Protein AF-A0A925LDW1-F1 (afdb_monomer_lite)

Foldseek 3Di:
DVVVVVVVVVVVVVVVPPPQQDLVVLVVCVVVLNLVVSLVSLVSVCVVPVPPLSSLLSNLVSCLSVVNLVVSLVSLVVVVVVCVVPDDPPDPDDCVVSVVSSVVSLVSSCVPVVHRDPVVVVVPPDPPPCVPDPFDWDDDDPDTDGDDPPPDDDDDDPPDD

Sequence (161 aa):
MKKIVIIITLILALVLTSCSATVEKGKKLMSDRKYDDAIEVFQKVIEKDETNYDAWFGIIKSQIKNDEYDDAEDSLKDLFEIIDENYDEGSDVDYEPIFDDFQKYADDIIEEEGSLSRWYDRLIPAPVDITSFDYQTYETGTEIVLTVPEETELYYNMANE

Radius of gyration: 23.42 Å; chains: 1; bounding box: 62×44×70 Å

pLDDT: mean 79.61, std 21.46, range [32.59, 98.88]

Secondary structure (DSSP, 8-state):
-HHHHHHHHHHHHHHTT-----HHHHHHHHHTT-HHHHHHHHHHHHTT-TT-HHHHHHHHHHHHHTT-HHHHHHHHHHHHHHHHHH--TT-S---HHHHHHHHHHHHHHHHHHS---HHHHTTS-----GGGS------BTTB------TT----------

Structure (mmCIF, N/CA/C/O backbone):
data_AF-A0A925LDW1-F1
#
_entry.id   AF-A0A925LDW1-F1
#
loop_
_atom_site.group_PDB
_atom_site.id
_atom_site.type_symbol
_atom_site.label_atom_id
_atom_site.label_alt_id
_atom_site.label_comp_id
_atom_site.label_asym_id
_atom_site.label_entity_id
_atom_site.label_seq_id
_atom_site.pdbx_PDB_ins_code
_atom_site.Cartn_x
_atom_site.Cartn_y
_atom_site.Cartn_z
_atom_site.occupancy
_atom_site.B_iso_or_equiv
_atom_site.auth_seq_id
_atom_site.auth_comp_id
_atom_site.auth_asym_id
_atom_site.auth_atom_id
_atom_site.pdbx_PDB_model_num
ATOM 1 N N . MET A 1 1 ? -24.854 29.588 34.643 1.00 61.78 1 MET A N 1
ATOM 2 C CA . MET A 1 1 ? -23.446 29.299 35.002 1.00 61.78 1 MET A CA 1
ATOM 3 C C . MET A 1 1 ? -23.155 27.798 35.076 1.00 61.78 1 MET A C 1
ATOM 5 O O . MET A 1 1 ? -22.400 27.336 34.238 1.00 61.78 1 MET A O 1
ATOM 9 N N . LYS A 1 2 ? -23.806 27.002 35.945 1.00 62.03 2 LYS A N 1
ATOM 10 C CA . LYS A 1 2 ? -23.559 25.539 36.046 1.00 62.03 2 LYS A CA 1
ATOM 11 C C . LYS A 1 2 ? -23.730 24.757 34.726 1.00 62.03 2 LYS A C 1
ATOM 13 O O . LYS A 1 2 ? -22.896 23.924 34.414 1.00 62.03 2 LYS A O 1
ATOM 18 N N . LYS A 1 3 ? -24.753 25.073 33.917 1.00 62.78 3 LYS A N 1
ATOM 19 C CA . LYS A 1 3 ? -24.981 24.435 32.601 1.00 62.78 3 LYS A CA 1
ATOM 20 C C . LYS A 1 3 ? -23.882 24.741 31.569 1.00 62.78 3 LYS A C 1
ATOM 22 O O . LYS A 1 3 ? -23.531 23.868 30.795 1.00 62.78 3 LYS A O 1
ATOM 27 N N . ILE A 1 4 ? -23.322 25.954 31.592 1.00 71.31 4 ILE A N 1
ATOM 28 C CA . ILE A 1 4 ? -22.248 26.373 30.672 1.00 71.31 4 ILE A CA 1
ATOM 29 C C . ILE A 1 4 ? -20.933 25.687 31.052 1.00 71.31 4 ILE A C 1
ATOM 31 O O . ILE A 1 4 ? -20.244 25.186 30.176 1.00 71.31 4 ILE A O 1
ATOM 35 N N . VAL A 1 5 ? -20.630 25.580 32.351 1.00 75.81 5 VAL A N 1
ATOM 36 C CA . VAL A 1 5 ? -19.453 24.837 32.831 1.00 75.81 5 VAL A CA 1
ATOM 37 C C . VAL A 1 5 ? -19.543 23.359 32.442 1.00 75.81 5 VAL A C 1
ATOM 39 O O . VAL A 1 5 ? -18.568 22.830 31.932 1.00 75.81 5 VAL A O 1
ATOM 42 N N . ILE A 1 6 ? -20.715 22.724 32.586 1.00 76.81 6 ILE A N 1
ATOM 43 C CA . ILE A 1 6 ? -20.927 21.320 32.185 1.00 76.81 6 ILE A CA 1
ATOM 44 C C . ILE A 1 6 ? -20.719 21.125 30.674 1.00 76.81 6 ILE A C 1
ATOM 46 O O . ILE A 1 6 ? -20.059 20.172 30.270 1.00 76.81 6 ILE A O 1
ATOM 50 N N . ILE A 1 7 ? -21.237 22.036 29.843 1.00 77.00 7 ILE A N 1
ATOM 51 C CA . ILE A 1 7 ? -21.068 21.980 28.382 1.00 77.00 7 ILE A CA 1
ATOM 52 C C . ILE A 1 7 ? -19.596 22.173 27.994 1.00 77.00 7 ILE A C 1
ATOM 54 O O . ILE A 1 7 ? -19.081 21.406 27.189 1.00 77.00 7 ILE A O 1
ATOM 58 N N . ILE A 1 8 ? -18.890 23.127 28.609 1.00 77.25 8 ILE A N 1
ATOM 59 C CA . ILE A 1 8 ? -17.456 23.349 28.360 1.00 77.25 8 ILE A CA 1
ATOM 60 C C . ILE A 1 8 ? -16.631 22.131 28.791 1.00 77.25 8 ILE A C 1
ATOM 62 O O . ILE A 1 8 ? -15.746 21.712 28.054 1.00 77.25 8 ILE A O 1
ATOM 66 N N . THR A 1 9 ? -16.940 21.511 29.935 1.00 74.56 9 THR A N 1
ATOM 67 C CA . THR A 1 9 ? -16.248 20.286 30.368 1.00 74.56 9 THR A CA 1
ATOM 68 C C . THR A 1 9 ? -16.529 19.091 29.456 1.00 74.56 9 THR A C 1
ATOM 70 O O . THR A 1 9 ? -15.634 18.283 29.245 1.00 74.56 9 THR A O 1
ATOM 73 N N . LEU A 1 10 ? -17.732 18.988 28.877 1.00 70.75 10 LEU A N 1
ATOM 74 C CA . LEU A 1 10 ? -18.091 17.932 27.920 1.00 70.75 10 LEU A CA 1
ATOM 75 C C . LEU A 1 10 ? -17.372 18.107 26.579 1.00 70.75 10 LEU A C 1
ATOM 77 O O . LEU A 1 10 ? -16.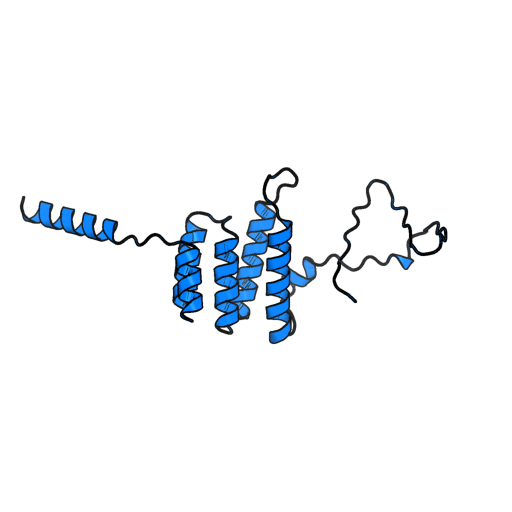854 17.138 26.037 1.00 70.75 10 LEU A O 1
ATOM 81 N N . ILE A 1 11 ? -17.290 19.341 26.078 1.00 67.31 11 ILE A N 1
ATOM 82 C CA . ILE A 1 11 ? -16.553 19.668 24.850 1.00 67.31 11 ILE A CA 1
ATOM 83 C C . ILE A 1 11 ? -15.052 19.434 25.056 1.00 67.31 11 ILE A C 1
ATOM 85 O O . ILE A 1 11 ? -14.409 18.820 24.214 1.00 67.31 11 ILE A O 1
ATOM 89 N N . LEU A 1 12 ? -14.494 19.839 26.201 1.00 61.66 12 LEU A N 1
ATOM 90 C CA . LEU A 1 12 ? -13.086 19.593 26.515 1.00 61.66 12 LEU A CA 1
ATOM 91 C C . LEU A 1 12 ? -12.785 18.088 26.644 1.00 61.66 12 LEU A C 1
ATOM 93 O O . LEU A 1 12 ? -11.748 17.638 26.172 1.00 61.66 12 LEU A O 1
ATOM 97 N N . ALA A 1 13 ? -13.703 17.297 27.214 1.00 58.50 13 ALA A N 1
ATOM 98 C CA . ALA A 1 13 ? -13.586 15.837 27.299 1.00 58.50 13 ALA A CA 1
ATOM 99 C C . ALA A 1 13 ? -13.696 15.133 25.928 1.00 58.50 13 ALA A C 1
ATOM 101 O O . ALA A 1 13 ? -13.017 14.133 25.694 1.00 58.50 13 ALA A O 1
ATOM 102 N N . LEU A 1 14 ? -14.499 15.677 25.005 1.00 56.09 14 LEU A N 1
ATOM 103 C CA . LEU A 1 14 ? -14.563 15.243 23.602 1.00 56.09 14 LEU A CA 1
ATOM 104 C C . LEU A 1 14 ? -13.257 15.547 22.851 1.00 56.09 14 LEU A C 1
ATOM 106 O O . LEU A 1 14 ? -12.790 14.724 22.074 1.00 56.09 14 LEU A O 1
ATOM 110 N N . VAL A 1 15 ? -12.614 16.683 23.137 1.00 53.84 15 VAL A N 1
ATOM 111 C CA . VAL A 1 15 ? -11.297 17.030 22.570 1.00 53.84 15 VAL A CA 1
ATOM 112 C C . VAL A 1 15 ? -10.174 16.173 23.180 1.00 53.84 15 VAL A C 1
ATOM 114 O O . VAL A 1 15 ? -9.230 15.802 22.490 1.00 53.84 15 VAL A O 1
ATOM 117 N N . LEU A 1 16 ? -10.298 15.777 24.452 1.00 49.12 16 LEU A N 1
ATOM 118 C CA . LEU A 1 16 ? -9.334 14.920 25.164 1.00 49.12 16 LEU A CA 1
ATOM 119 C C . LEU A 1 16 ? -9.370 13.438 24.743 1.00 49.12 16 LEU A C 1
ATOM 121 O O . LEU A 1 16 ? -8.470 12.688 25.110 1.00 49.12 16 LEU A O 1
ATOM 125 N N . THR A 1 17 ? -10.371 13.009 23.967 1.00 53.09 17 THR A N 1
ATOM 126 C CA . THR A 1 17 ? -10.470 11.643 23.410 1.00 53.09 17 THR A CA 1
ATOM 127 C C . THR A 1 17 ? -10.028 11.546 21.951 1.00 53.09 17 THR A C 1
ATOM 129 O O . THR A 1 17 ? -10.206 10.505 21.319 1.00 53.09 17 THR A O 1
ATOM 132 N N . SER A 1 18 ? -9.361 12.586 21.437 1.00 54.62 18 SER A N 1
ATOM 133 C CA . SER A 1 18 ? -8.530 12.513 20.234 1.00 54.62 18 SER A CA 1
ATOM 134 C C . SER A 1 18 ? -7.354 11.563 20.499 1.00 54.62 18 SER A C 1
ATOM 136 O O . SER A 1 18 ? -6.229 11.980 20.774 1.00 54.62 18 SER A O 1
ATOM 138 N N . CYS A 1 19 ? -7.613 10.257 20.456 1.00 60.81 19 CYS A N 1
ATOM 139 C CA . CYS A 1 19 ? -6.573 9.252 20.331 1.00 60.81 19 CYS A CA 1
ATOM 140 C C . CYS A 1 19 ? -5.842 9.565 19.023 1.00 60.81 19 CYS A C 1
ATOM 142 O O . CYS A 1 19 ? -6.407 9.373 17.946 1.00 60.81 19 CYS A O 1
ATOM 144 N N . SER A 1 20 ? -4.638 10.131 19.117 1.00 80.88 20 SER A N 1
ATOM 145 C CA . SER A 1 20 ? -3.842 10.501 17.952 1.00 80.88 20 SER A CA 1
ATOM 146 C C . SER A 1 20 ? -3.665 9.273 17.060 1.00 80.88 20 SER A C 1
ATOM 148 O O . SER A 1 20 ? -3.166 8.246 17.521 1.00 80.88 20 SER A O 1
ATOM 150 N N . ALA A 1 21 ? -4.113 9.362 15.809 1.00 90.69 21 ALA A N 1
ATOM 151 C CA . ALA A 1 21 ? -3.785 8.372 14.794 1.00 90.69 21 ALA A CA 1
ATOM 152 C C . ALA A 1 21 ? -2.270 8.399 14.556 1.00 90.69 21 ALA A C 1
ATOM 154 O O . ALA A 1 21 ? -1.707 9.477 14.364 1.00 90.69 21 ALA A O 1
ATOM 155 N N . THR A 1 22 ? -1.62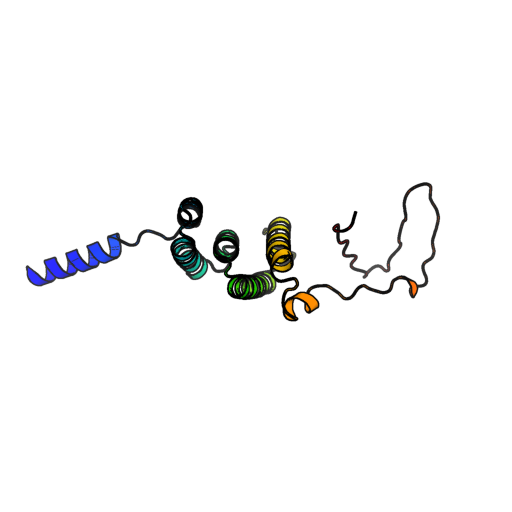9 7.235 14.649 1.00 97.00 22 THR A N 1
ATOM 156 C CA . THR A 1 22 ? -0.200 7.047 14.382 1.00 97.00 22 THR A CA 1
ATOM 157 C C . THR A 1 22 ? -0.003 5.758 13.600 1.00 97.00 22 THR A C 1
ATOM 159 O O . THR A 1 22 ? -0.810 4.827 13.715 1.00 97.00 22 THR A O 1
ATOM 162 N N . VAL A 1 23 ? 1.099 5.684 12.860 1.00 98.12 23 VAL A N 1
ATOM 163 C CA . VAL A 1 23 ? 1.492 4.496 12.099 1.00 98.12 23 VAL A CA 1
ATOM 164 C C . VAL A 1 23 ? 1.625 3.276 13.017 1.00 98.12 23 VAL A C 1
ATOM 166 O O . VAL A 1 23 ? 1.126 2.201 12.698 1.00 98.12 23 VAL A O 1
ATOM 169 N N . GLU A 1 24 ? 2.201 3.425 14.213 1.00 98.19 24 GLU A N 1
ATOM 170 C CA . GLU A 1 24 ? 2.366 2.324 15.174 1.00 98.19 24 GLU A CA 1
ATOM 171 C C . GLU A 1 24 ? 1.024 1.763 15.646 1.00 98.19 24 GLU A C 1
ATOM 173 O O . GLU A 1 24 ? 0.890 0.555 15.860 1.00 98.19 24 GLU A O 1
ATOM 178 N N . LYS A 1 25 ? 0.017 2.628 15.817 1.00 97.75 25 LYS A N 1
ATOM 179 C CA . LYS A 1 25 ? -1.331 2.194 16.188 1.00 97.75 25 LYS A CA 1
ATOM 180 C C . LYS A 1 25 ? -1.957 1.375 15.062 1.00 97.75 25 LYS A C 1
ATOM 182 O O . LYS A 1 25 ? -2.531 0.328 15.355 1.00 97.75 25 LYS A O 1
ATOM 187 N N . GLY A 1 26 ? -1.808 1.816 13.812 1.00 98.12 26 GLY A N 1
ATOM 188 C CA . GLY A 1 26 ? -2.233 1.053 12.639 1.00 98.12 26 GLY A CA 1
ATOM 189 C C . GLY A 1 26 ? -1.521 -0.302 12.567 1.00 98.12 26 GLY A C 1
ATOM 190 O O . GLY A 1 26 ? -2.174 -1.342 12.583 1.00 98.12 26 GLY A O 1
ATOM 191 N N . LYS A 1 27 ? -0.183 -0.322 12.658 1.00 98.44 27 LYS A N 1
ATOM 192 C CA . LYS A 1 27 ? 0.638 -1.553 12.667 1.00 98.44 27 LYS A CA 1
ATOM 193 C C . LYS A 1 27 ? 0.224 -2.529 13.783 1.00 98.44 27 LYS A C 1
ATOM 195 O O . LYS A 1 27 ? 0.199 -3.747 13.578 1.00 98.44 27 LYS A O 1
ATOM 200 N N . LYS A 1 28 ? -0.149 -2.022 14.964 1.00 98.31 28 LYS A N 1
ATOM 201 C CA . LYS A 1 28 ? -0.693 -2.847 16.054 1.00 98.31 28 LYS A CA 1
ATOM 202 C C . LYS A 1 28 ? -2.046 -3.466 15.689 1.00 98.31 28 LYS A C 1
ATOM 204 O O . LYS A 1 28 ? -2.231 -4.657 15.915 1.00 98.31 28 LYS A O 1
ATOM 209 N N . LEU A 1 29 ? -2.967 -2.692 15.118 1.00 98.44 29 LEU A N 1
ATOM 210 C CA . LEU A 1 29 ? -4.275 -3.195 14.681 1.00 98.44 29 LEU A CA 1
ATOM 211 C C . LEU A 1 29 ? -4.134 -4.270 13.597 1.00 98.44 29 LEU A C 1
ATOM 213 O O . LEU A 1 29 ? -4.782 -5.310 13.693 1.00 98.44 29 LEU A O 1
ATOM 217 N N . MET A 1 30 ? -3.202 -4.098 12.656 1.00 98.31 30 MET A N 1
ATOM 218 C CA . MET A 1 30 ? -2.864 -5.141 11.681 1.00 98.31 30 MET A CA 1
ATOM 219 C C . MET A 1 30 ? -2.354 -6.422 12.351 1.00 98.31 30 MET A C 1
ATOM 221 O O . MET A 1 30 ? -2.727 -7.525 11.955 1.00 98.31 30 MET A O 1
ATOM 225 N N . SER A 1 31 ? -1.514 -6.288 13.383 1.00 98.12 31 SER A N 1
ATOM 226 C CA . SER A 1 31 ? -0.997 -7.432 14.152 1.00 98.12 31 SER A CA 1
ATOM 227 C C . SER A 1 31 ? -2.117 -8.171 14.894 1.00 98.12 31 SER A C 1
ATOM 229 O O . SER A 1 31 ? -2.079 -9.395 15.017 1.00 98.12 31 SER A O 1
ATOM 231 N N . ASP A 1 32 ? -3.145 -7.434 15.317 1.00 98.19 32 ASP A N 1
ATOM 232 C CA . ASP A 1 32 ? -4.381 -7.961 15.899 1.00 98.19 32 ASP A CA 1
ATOM 233 C C . ASP A 1 32 ? -5.384 -8.463 14.830 1.00 98.19 32 ASP A C 1
ATOM 235 O O . ASP A 1 32 ? -6.490 -8.873 15.186 1.00 98.19 32 ASP A O 1
ATOM 239 N N . ARG A 1 33 ? -5.009 -8.461 13.537 1.00 98.12 33 ARG A N 1
ATOM 240 C CA . ARG A 1 33 ? -5.843 -8.820 12.368 1.00 98.12 33 ARG A CA 1
ATOM 241 C C . ARG A 1 33 ? -7.116 -7.982 12.216 1.00 98.12 33 ARG A C 1
ATOM 243 O O . ARG A 1 33 ? -8.130 -8.459 11.719 1.00 98.12 33 ARG A O 1
ATOM 250 N N . LYS A 1 34 ? -7.075 -6.738 12.684 1.00 98.56 34 LYS A N 1
ATOM 251 C CA . LYS A 1 34 ? -8.158 -5.762 12.552 1.00 98.56 34 LYS A CA 1
ATOM 252 C C . LYS A 1 34 ? -7.831 -4.825 11.399 1.00 98.56 34 LYS A C 1
ATOM 254 O O . LYS A 1 34 ? -7.356 -3.714 11.629 1.00 98.56 34 LYS A O 1
ATOM 259 N N . TYR A 1 35 ? -7.989 -5.326 10.181 1.00 98.62 35 TYR A N 1
ATOM 260 C CA . TYR A 1 35 ? -7.528 -4.640 8.976 1.00 98.62 35 TYR A CA 1
ATOM 261 C C . TYR A 1 35 ? -8.330 -3.360 8.714 1.00 98.62 35 TYR A C 1
ATOM 263 O O . TYR A 1 35 ? -7.717 -2.301 8.641 1.00 98.62 35 TYR A O 1
ATOM 271 N N . ASP A 1 36 ? -9.663 -3.408 8.765 1.00 98.56 36 ASP A N 1
ATOM 272 C CA . ASP A 1 36 ? -10.529 -2.225 8.608 1.00 98.56 36 ASP A CA 1
ATOM 273 C C . ASP A 1 36 ? -10.190 -1.113 9.620 1.00 98.56 36 ASP A C 1
ATOM 275 O O . ASP A 1 36 ? -9.976 0.045 9.260 1.00 98.56 36 ASP A O 1
ATOM 279 N N . ASP A 1 37 ? -10.052 -1.474 10.905 1.00 98.00 37 ASP A N 1
ATOM 280 C CA . ASP A 1 37 ? -9.669 -0.524 11.958 1.00 98.00 37 ASP A CA 1
ATOM 281 C C . ASP A 1 37 ? -8.272 0.073 11.692 1.00 98.00 37 ASP A C 1
ATOM 283 O O . ASP A 1 37 ? -8.008 1.232 12.032 1.00 98.00 37 ASP A O 1
ATOM 287 N N . ALA A 1 38 ? -7.342 -0.722 11.147 1.00 98.69 38 ALA A N 1
ATOM 288 C CA . ALA A 1 38 ? -6.002 -0.260 10.801 1.00 98.69 38 ALA A CA 1
ATOM 289 C C . ALA A 1 38 ? -6.051 0.736 9.637 1.00 98.69 38 ALA A C 1
ATOM 291 O O . ALA A 1 38 ? -5.436 1.799 9.746 1.00 98.69 38 ALA A O 1
ATOM 292 N N . ILE A 1 39 ? -6.830 0.437 8.592 1.00 98.75 39 ILE A N 1
ATOM 293 C CA . ILE A 1 39 ? -7.059 1.310 7.434 1.00 98.75 39 ILE A CA 1
ATOM 294 C C . ILE A 1 39 ? -7.601 2.661 7.901 1.00 98.75 39 ILE A C 1
ATOM 296 O O . ILE A 1 39 ? -7.001 3.688 7.592 1.00 98.75 39 ILE A O 1
ATOM 300 N N . GLU A 1 40 ? -8.636 2.690 8.750 1.00 98.25 40 GLU A N 1
ATOM 301 C CA . GLU A 1 40 ? -9.170 3.951 9.289 1.00 98.25 40 GLU A CA 1
ATOM 302 C C . GLU A 1 40 ? -8.123 4.770 10.063 1.00 98.25 40 GLU A C 1
ATOM 304 O O . GLU A 1 40 ? -8.189 6.003 10.131 1.00 98.25 40 GLU A O 1
ATOM 309 N N . VAL A 1 41 ? -7.194 4.098 10.749 1.00 98.31 41 VAL A N 1
ATOM 310 C CA . VAL A 1 41 ? -6.122 4.774 11.483 1.00 98.31 41 VAL A CA 1
ATOM 311 C C . VAL A 1 41 ? -5.087 5.339 10.521 1.00 98.31 41 VAL A C 1
ATOM 313 O O . VAL A 1 41 ? -4.689 6.484 10.716 1.00 98.31 41 VAL A O 1
ATOM 316 N N . PHE A 1 42 ? -4.669 4.585 9.506 1.00 98.62 42 PHE A N 1
ATOM 317 C CA . PHE A 1 42 ? -3.714 5.060 8.508 1.00 98.62 42 PHE A CA 1
ATOM 318 C C . PHE A 1 42 ? -4.289 6.1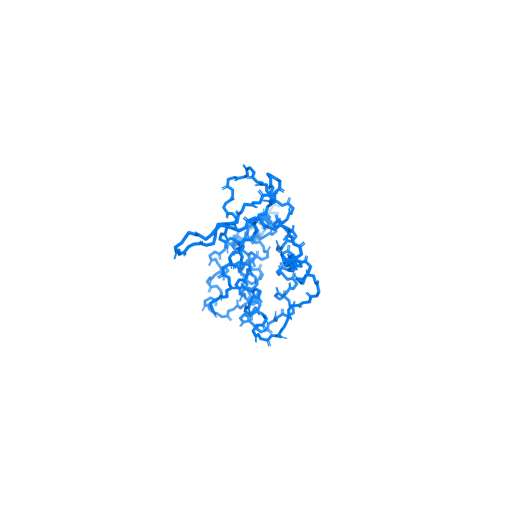85 7.640 1.00 98.62 42 PHE A C 1
ATOM 320 O O . PHE A 1 42 ? -3.598 7.176 7.427 1.00 98.62 42 PHE A O 1
ATOM 327 N N . GLN A 1 43 ? -5.570 6.118 7.266 1.00 98.38 43 GLN A N 1
ATOM 328 C CA . GLN A 1 43 ? -6.274 7.202 6.567 1.00 98.38 43 GLN A CA 1
ATOM 329 C C . GLN A 1 43 ? -6.189 8.525 7.347 1.00 98.38 43 GLN A C 1
ATOM 331 O O . GLN A 1 43 ? -5.833 9.565 6.807 1.00 98.38 43 GLN A O 1
ATOM 336 N N . LYS A 1 44 ? -6.380 8.483 8.671 1.00 97.62 44 LYS A N 1
ATOM 337 C CA . LYS A 1 44 ? -6.218 9.664 9.543 1.00 97.62 44 LYS A CA 1
ATOM 338 C C . LYS A 1 44 ? -4.769 10.145 9.684 1.00 97.62 44 LYS A C 1
ATOM 340 O O . LYS A 1 44 ? -4.555 11.247 10.199 1.00 97.62 44 LYS A O 1
ATOM 345 N N . VAL A 1 45 ? -3.779 9.311 9.354 1.00 98.06 45 VAL A N 1
ATOM 346 C CA . VAL A 1 45 ? -2.369 9.724 9.284 1.00 98.06 45 VAL A CA 1
ATOM 347 C C . VAL A 1 45 ? -2.134 10.467 7.972 1.00 98.06 45 VAL A C 1
ATOM 349 O O . VAL A 1 45 ? -1.669 11.602 8.037 1.00 98.06 45 VAL A O 1
ATOM 352 N N . ILE A 1 46 ? -2.544 9.901 6.830 1.00 97.75 46 ILE A N 1
ATOM 353 C CA . ILE A 1 46 ? -2.359 10.541 5.516 1.00 97.75 46 ILE A CA 1
ATOM 354 C C . ILE A 1 46 ? -3.172 11.836 5.364 1.00 97.75 46 ILE A C 1
ATOM 356 O O . ILE A 1 46 ? -2.709 12.780 4.744 1.00 97.75 46 ILE A O 1
ATOM 360 N N . GLU A 1 47 ? -4.325 11.964 6.034 1.00 96.69 47 GLU A N 1
ATOM 361 C CA . GLU A 1 47 ? -5.077 13.232 6.109 1.00 96.69 47 GLU A CA 1
ATOM 362 C C . GLU A 1 47 ? -4.273 14.387 6.739 1.00 96.69 47 GLU A C 1
ATOM 364 O O . GLU A 1 47 ? -4.603 15.559 6.548 1.00 96.69 47 GLU A O 1
ATOM 369 N N . LYS A 1 48 ? -3.268 14.076 7.566 1.00 95.88 48 LYS A N 1
ATOM 370 C CA . LYS A 1 48 ? -2.419 15.072 8.242 1.00 95.88 48 LYS A CA 1
ATOM 371 C C . LYS A 1 48 ? -1.073 15.263 7.561 1.00 95.88 48 LYS A C 1
ATOM 373 O O . LYS A 1 48 ? -0.474 16.322 7.728 1.00 95.88 48 LYS A O 1
ATOM 378 N N . ASP A 1 49 ? -0.594 14.218 6.905 1.00 96.38 49 ASP A N 1
ATOM 379 C CA . ASP A 1 49 ? 0.695 14.123 6.237 1.00 96.38 49 ASP A CA 1
ATOM 380 C C . ASP A 1 49 ? 0.523 13.175 5.049 1.00 96.38 49 ASP A C 1
ATOM 382 O O . ASP A 1 49 ? 0.678 11.961 5.177 1.00 96.38 49 ASP A O 1
ATOM 386 N N . GLU A 1 50 ? 0.142 13.736 3.904 1.00 96.38 50 GLU A N 1
ATOM 387 C CA . GLU A 1 50 ? -0.139 12.972 2.684 1.00 96.38 50 GLU A CA 1
ATOM 388 C C . GLU A 1 50 ? 1.102 12.246 2.149 1.00 96.38 50 GLU A C 1
ATOM 390 O O . GLU A 1 50 ? 0.974 11.209 1.507 1.00 96.38 50 GLU A O 1
ATOM 395 N N . THR A 1 51 ? 2.298 12.720 2.509 1.00 96.06 51 THR A N 1
ATOM 396 C CA . THR A 1 51 ? 3.592 12.111 2.170 1.00 96.06 51 THR A CA 1
ATOM 397 C C . THR A 1 51 ? 4.042 11.036 3.163 1.00 96.06 51 THR A C 1
ATOM 399 O O . THR A 1 51 ? 5.180 10.567 3.122 1.00 96.06 51 THR A O 1
ATOM 402 N N . ASN A 1 52 ? 3.165 10.603 4.075 1.00 97.69 52 ASN A N 1
ATOM 403 C CA . ASN A 1 52 ? 3.469 9.521 5.002 1.00 97.69 52 ASN A CA 1
ATOM 404 C C . ASN A 1 52 ? 3.390 8.151 4.306 1.00 97.69 52 ASN A C 1
ATOM 406 O O . ASN A 1 52 ? 2.409 7.417 4.448 1.00 97.69 52 ASN A O 1
ATOM 410 N N . TYR A 1 53 ? 4.436 7.794 3.561 1.00 97.62 53 TYR A N 1
ATOM 411 C CA . TYR A 1 53 ? 4.509 6.540 2.799 1.00 97.62 53 TYR A CA 1
ATOM 412 C C . TYR A 1 53 ? 4.296 5.294 3.676 1.00 97.62 53 TYR A C 1
ATOM 414 O O . TYR A 1 53 ? 3.608 4.353 3.290 1.00 97.62 53 TYR A O 1
ATOM 422 N N . ASP A 1 54 ? 4.779 5.336 4.918 1.00 98.12 54 ASP A N 1
ATOM 423 C CA . ASP A 1 54 ? 4.576 4.299 5.935 1.00 98.12 54 ASP A CA 1
ATOM 424 C C . ASP A 1 54 ? 3.085 4.025 6.230 1.00 98.12 54 ASP A C 1
ATOM 426 O O . ASP A 1 54 ? 2.693 2.886 6.508 1.00 98.12 54 ASP A O 1
ATOM 430 N N . ALA A 1 55 ? 2.243 5.064 6.195 1.00 98.56 55 ALA A N 1
ATOM 431 C CA . ALA A 1 55 ? 0.801 4.943 6.370 1.00 98.56 55 ALA A CA 1
ATOM 432 C C . ALA A 1 55 ? 0.107 4.445 5.096 1.00 98.56 55 ALA A C 1
ATOM 434 O O . ALA A 1 55 ? -0.753 3.572 5.203 1.00 98.56 55 ALA A O 1
ATOM 435 N N . TRP A 1 56 ? 0.512 4.924 3.915 1.00 98.75 56 TRP A N 1
ATOM 436 C CA . TRP A 1 56 ? 0.018 4.421 2.627 1.00 98.75 56 TRP A CA 1
ATOM 437 C C . TRP A 1 56 ? 0.259 2.919 2.467 1.00 98.75 56 TRP A C 1
ATOM 439 O O . TRP A 1 56 ? -0.684 2.159 2.248 1.00 98.75 56 TRP A O 1
ATOM 449 N N . PHE A 1 57 ? 1.488 2.454 2.699 1.00 98.69 57 PHE A N 1
ATOM 450 C CA . PHE A 1 57 ? 1.792 1.022 2.691 1.00 98.69 57 PHE A CA 1
ATOM 451 C C . PHE A 1 57 ? 1.049 0.257 3.787 1.00 98.69 57 PHE A C 1
ATOM 453 O O . PHE A 1 57 ? 0.703 -0.911 3.612 1.00 98.69 57 PHE A O 1
ATOM 460 N N . GLY A 1 58 ? 0.761 0.907 4.917 1.00 98.75 58 GLY A N 1
ATOM 461 C CA . GLY A 1 58 ? -0.119 0.369 5.948 1.00 98.75 58 GLY A CA 1
ATOM 462 C C . GLY A 1 58 ? -1.535 0.077 5.440 1.00 98.75 58 GLY A C 1
ATOM 463 O O . GLY A 1 58 ? -2.081 -0.976 5.777 1.00 98.75 58 GLY A O 1
ATOM 464 N N . ILE A 1 59 ? -2.109 0.968 4.624 1.00 98.88 59 ILE A N 1
ATOM 465 C CA . ILE A 1 59 ? -3.425 0.797 3.984 1.00 98.88 59 ILE A CA 1
ATOM 466 C C . ILE A 1 59 ? -3.373 -0.365 2.991 1.00 98.88 59 ILE A C 1
ATOM 468 O O . ILE A 1 59 ? -4.069 -1.356 3.208 1.00 98.88 59 ILE A O 1
ATOM 472 N N . ILE A 1 60 ? -2.470 -0.297 2.007 1.00 98.81 60 ILE A N 1
ATOM 473 C CA . ILE A 1 60 ? -2.318 -1.301 0.937 1.00 98.81 60 ILE A CA 1
ATOM 474 C C . ILE A 1 60 ? -2.128 -2.699 1.532 1.00 98.81 60 ILE A C 1
ATOM 476 O O . ILE A 1 60 ? -2.842 -3.647 1.216 1.00 98.81 60 ILE A O 1
ATOM 480 N N . LYS A 1 61 ? -1.213 -2.833 2.497 1.00 98.69 61 LYS A N 1
ATOM 481 C CA . LYS A 1 61 ? -0.963 -4.113 3.162 1.00 98.69 61 LYS A CA 1
ATOM 482 C C . LYS A 1 61 ? -2.159 -4.595 3.983 1.00 98.69 61 LYS A C 1
ATOM 484 O O . LYS A 1 61 ? -2.319 -5.802 4.153 1.00 98.69 61 LYS A O 1
ATOM 489 N N . SER A 1 62 ? -2.956 -3.694 4.557 1.00 98.81 62 SER A N 1
ATOM 490 C CA . SER A 1 62 ? -4.167 -4.080 5.288 1.00 98.81 62 SER A CA 1
ATOM 491 C C . SER A 1 62 ? -5.234 -4.611 4.336 1.00 98.81 62 SER A C 1
ATOM 493 O O . SER A 1 62 ? -5.784 -5.664 4.634 1.00 98.81 62 SER A O 1
ATOM 495 N N . GLN A 1 63 ? -5.440 -3.958 3.189 1.00 98.81 63 GLN A N 1
ATOM 496 C CA . GLN A 1 63 ? -6.363 -4.391 2.132 1.00 98.81 63 GLN A CA 1
ATOM 497 C C . GLN A 1 63 ? -5.953 -5.748 1.550 1.00 98.81 63 GLN A C 1
ATOM 499 O O . GLN A 1 63 ? -6.743 -6.685 1.577 1.00 98.81 63 GLN A O 1
ATOM 504 N N . ILE A 1 64 ? -4.677 -5.923 1.172 1.00 98.50 64 ILE A N 1
ATOM 505 C CA . ILE A 1 64 ? -4.145 -7.220 0.705 1.00 98.50 64 ILE A CA 1
ATOM 506 C C . ILE A 1 64 ? -4.374 -8.318 1.753 1.00 98.50 64 ILE A C 1
ATOM 508 O O . ILE A 1 64 ? -4.724 -9.444 1.423 1.00 98.50 64 ILE A O 1
ATOM 512 N N . LYS A 1 65 ? -4.185 -8.022 3.047 1.00 98.19 65 LYS A N 1
ATOM 513 C CA . LYS A 1 65 ? -4.420 -9.003 4.125 1.00 98.19 65 LYS A CA 1
ATOM 514 C C . LYS A 1 65 ? -5.898 -9.258 4.424 1.00 98.19 65 LYS A C 1
ATOM 516 O O . LYS A 1 65 ? -6.180 -10.213 5.151 1.00 98.19 65 LYS A O 1
ATOM 521 N N . ASN A 1 66 ? -6.788 -8.417 3.910 1.00 98.06 66 ASN A N 1
ATOM 522 C CA . ASN A 1 66 ? -8.235 -8.573 3.969 1.00 98.06 66 ASN A CA 1
ATOM 523 C C . ASN A 1 66 ? -8.813 -9.144 2.661 1.00 98.06 66 ASN A C 1
ATOM 525 O O . ASN A 1 66 ? -10.031 -9.200 2.528 1.00 98.06 66 ASN A O 1
ATOM 529 N N . ASP A 1 67 ? -7.953 -9.568 1.724 1.00 97.81 67 ASP A N 1
ATOM 530 C CA . ASP A 1 67 ? -8.308 -10.049 0.383 1.00 97.81 67 ASP A CA 1
ATOM 531 C C . ASP A 1 67 ? -9.064 -8.990 -0.466 1.00 97.81 67 ASP A C 1
ATOM 533 O O . ASP A 1 67 ? -9.844 -9.316 -1.360 1.00 97.81 67 ASP A O 1
ATOM 537 N N . GLU A 1 68 ? -8.841 -7.701 -0.182 1.00 98.31 68 GLU A N 1
ATOM 538 C CA . GLU A 1 68 ? -9.422 -6.542 -0.881 1.00 98.31 68 GLU A CA 1
ATOM 539 C C . GLU A 1 68 ? -8.477 -6.052 -1.993 1.00 98.31 68 GLU A C 1
ATOM 541 O O . GLU A 1 68 ? -7.930 -4.950 -1.933 1.00 98.31 68 GLU A O 1
ATOM 546 N N . TYR A 1 69 ? -8.227 -6.896 -2.997 1.00 98.19 69 TYR A N 1
ATOM 547 C CA . TYR A 1 69 ? -7.215 -6.623 -4.026 1.00 98.19 69 TYR A CA 1
ATOM 548 C C . TYR A 1 69 ? -7.556 -5.437 -4.938 1.00 98.19 69 TYR A C 1
ATOM 550 O O . TYR A 1 69 ? -6.664 -4.649 -5.244 1.00 98.19 69 TYR A O 1
ATOM 558 N N . ASP A 1 70 ? -8.832 -5.258 -5.302 1.00 97.88 70 ASP A N 1
ATOM 559 C CA . ASP A 1 70 ? -9.288 -4.101 -6.091 1.00 97.88 70 ASP A CA 1
ATOM 560 C C . ASP A 1 70 ? -8.987 -2.776 -5.358 1.00 97.88 70 ASP A C 1
ATOM 562 O O . ASP A 1 70 ? -8.425 -1.843 -5.932 1.00 97.88 70 ASP A O 1
ATOM 566 N N . ASP A 1 71 ? -9.294 -2.710 -4.056 1.00 98.50 71 ASP A N 1
ATOM 567 C CA . ASP A 1 71 ? -9.047 -1.517 -3.238 1.00 98.50 71 ASP A CA 1
ATOM 568 C C . ASP A 1 71 ? -7.540 -1.285 -3.008 1.00 98.50 71 ASP A C 1
ATOM 570 O O . ASP A 1 71 ? -7.084 -0.138 -2.915 1.00 98.50 71 ASP A O 1
ATOM 574 N N . ALA A 1 72 ? -6.756 -2.366 -2.913 1.00 98.62 72 ALA A N 1
ATOM 575 C CA . ALA A 1 72 ? -5.301 -2.302 -2.815 1.00 98.62 72 ALA A CA 1
ATOM 576 C C . ALA A 1 72 ? -4.661 -1.773 -4.106 1.00 98.62 72 ALA A C 1
ATOM 578 O O . ALA A 1 72 ? -3.732 -0.966 -4.035 1.00 98.62 72 ALA A O 1
ATOM 579 N N . GLU A 1 73 ? -5.170 -2.180 -5.273 1.00 98.25 73 GLU A N 1
ATOM 580 C CA . GLU A 1 73 ? -4.748 -1.643 -6.566 1.00 98.25 73 GLU A CA 1
ATOM 581 C C . GLU A 1 73 ? -5.046 -0.140 -6.663 1.00 98.25 73 GLU A C 1
ATOM 583 O O . GLU A 1 73 ? -4.153 0.636 -7.013 1.00 98.25 73 GLU A O 1
ATOM 588 N N . ASP A 1 74 ? -6.265 0.283 -6.315 1.00 98.38 74 ASP A N 1
ATOM 589 C CA . ASP A 1 74 ? -6.639 1.702 -6.319 1.00 98.38 74 ASP A CA 1
ATOM 590 C C . ASP A 1 74 ? -5.734 2.513 -5.374 1.00 98.38 74 ASP A C 1
ATOM 592 O O . ASP A 1 74 ? -5.236 3.580 -5.734 1.00 98.38 74 ASP A O 1
ATOM 596 N N . SER A 1 75 ? -5.425 1.966 -4.195 1.00 98.62 75 SER A N 1
ATOM 597 C CA . SER A 1 75 ? -4.549 2.621 -3.214 1.00 98.62 75 SER A CA 1
ATOM 598 C C . SER A 1 75 ? -3.084 2.688 -3.668 1.00 98.62 75 SER A C 1
ATOM 600 O O . SER A 1 75 ? -2.401 3.669 -3.378 1.00 98.62 75 SER A O 1
ATOM 602 N N . LEU A 1 76 ? -2.585 1.678 -4.392 1.00 97.75 76 LEU A N 1
ATOM 603 C CA . LEU A 1 76 ? -1.270 1.730 -5.043 1.00 97.75 76 LEU A CA 1
ATOM 604 C C . LEU A 1 76 ? -1.232 2.809 -6.119 1.00 97.75 76 LEU A C 1
ATOM 606 O O . LEU A 1 76 ? -0.265 3.562 -6.195 1.00 97.75 76 LEU A O 1
ATOM 610 N N . LYS A 1 77 ? -2.281 2.904 -6.937 1.00 98.00 77 LYS A N 1
ATOM 611 C CA . LYS A 1 77 ? -2.377 3.942 -7.958 1.00 98.00 77 LYS A CA 1
ATOM 612 C C . LYS A 1 77 ? -2.342 5.338 -7.330 1.00 98.00 77 LYS A C 1
ATOM 614 O O . LYS A 1 77 ? -1.586 6.185 -7.799 1.00 98.00 77 LYS A O 1
ATOM 619 N N . ASP A 1 78 ? -3.113 5.563 -6.271 1.00 97.94 78 ASP A N 1
ATOM 620 C CA . ASP A 1 78 ? -3.127 6.841 -5.555 1.00 97.94 78 ASP A CA 1
ATOM 621 C C . ASP A 1 78 ? -1.757 7.148 -4.927 1.00 97.94 78 ASP A C 1
ATOM 623 O O . ASP A 1 78 ? -1.248 8.258 -5.062 1.00 97.94 78 ASP A O 1
ATOM 627 N N . LEU A 1 79 ? -1.100 6.155 -4.314 1.00 97.56 79 LEU A N 1
ATOM 628 C CA . LEU A 1 79 ? 0.264 6.307 -3.801 1.00 97.56 79 LEU A CA 1
ATOM 629 C C . LEU A 1 79 ? 1.260 6.684 -4.910 1.00 97.56 79 LEU A C 1
ATOM 631 O O . LEU A 1 79 ? 2.125 7.527 -4.681 1.00 97.56 79 LEU A O 1
ATOM 635 N N . PHE A 1 80 ? 1.150 6.091 -6.102 1.00 95.25 80 PHE A N 1
ATOM 636 C CA . PHE A 1 80 ? 1.997 6.460 -7.236 1.00 95.25 80 PHE A CA 1
ATOM 637 C C . PHE A 1 80 ? 1.815 7.934 -7.620 1.00 95.25 80 PHE A C 1
ATOM 639 O O . PHE A 1 80 ? 2.807 8.626 -7.828 1.00 95.25 80 PHE A O 1
ATOM 646 N N . GLU A 1 81 ? 0.574 8.428 -7.665 1.00 95.25 81 GLU A N 1
ATOM 647 C CA . GLU A 1 81 ? 0.285 9.843 -7.941 1.00 95.25 81 GLU A CA 1
ATOM 648 C C . GLU A 1 81 ? 0.913 10.758 -6.871 1.00 95.25 81 GLU A C 1
ATOM 650 O O . GLU A 1 81 ? 1.555 11.747 -7.214 1.00 95.25 81 GLU A O 1
ATOM 655 N N . ILE A 1 82 ? 0.839 10.386 -5.586 1.00 95.50 82 ILE A N 1
ATOM 656 C CA . ILE A 1 82 ? 1.496 11.134 -4.499 1.00 95.50 82 ILE A CA 1
ATOM 657 C C . ILE A 1 82 ? 3.022 11.138 -4.646 1.00 95.50 82 ILE A C 1
ATOM 659 O O . ILE A 1 82 ? 3.647 12.178 -4.429 1.00 95.50 82 ILE A O 1
ATOM 663 N N . ILE A 1 83 ? 3.630 9.999 -4.991 1.00 91.88 83 ILE A N 1
ATOM 664 C CA . ILE A 1 83 ? 5.078 9.915 -5.218 1.00 91.88 83 ILE A CA 1
ATOM 665 C C . ILE A 1 83 ? 5.468 10.807 -6.396 1.00 91.88 83 ILE A C 1
ATOM 667 O O . ILE A 1 83 ? 6.368 11.619 -6.235 1.00 91.88 83 ILE A O 1
ATOM 671 N N . ASP A 1 84 ? 4.789 10.704 -7.541 1.00 89.50 84 ASP A N 1
ATOM 672 C CA . ASP A 1 84 ? 5.082 11.495 -8.745 1.00 89.50 84 ASP A CA 1
ATOM 673 C C . ASP A 1 84 ? 4.975 13.006 -8.481 1.00 89.50 84 ASP A C 1
ATOM 675 O O . ASP A 1 84 ? 5.861 13.773 -8.856 1.00 89.50 84 ASP A O 1
ATOM 679 N N . GLU A 1 85 ? 3.941 13.440 -7.752 1.00 91.50 85 GLU A N 1
ATOM 680 C CA . GLU A 1 85 ? 3.745 14.850 -7.395 1.00 91.50 85 GLU A CA 1
ATOM 681 C C . GLU A 1 85 ? 4.819 15.400 -6.441 1.00 91.50 85 GLU A C 1
ATOM 683 O O . GLU A 1 85 ? 5.112 16.599 -6.473 1.00 91.50 85 GLU A O 1
ATOM 688 N N . ASN A 1 86 ? 5.396 14.547 -5.588 1.00 89.00 86 ASN A N 1
ATOM 689 C CA . ASN A 1 86 ? 6.383 14.936 -4.574 1.00 89.00 86 ASN A CA 1
ATOM 690 C C . ASN A 1 86 ? 7.822 14.534 -4.930 1.00 89.00 86 ASN A C 1
ATOM 692 O O . ASN A 1 86 ? 8.755 14.874 -4.192 1.00 89.00 86 ASN A O 1
ATOM 696 N N . TYR A 1 87 ? 8.022 13.821 -6.039 1.00 85.38 87 TYR A N 1
ATOM 697 C CA . TYR A 1 87 ? 9.333 13.384 -6.482 1.00 85.38 87 TYR A CA 1
ATOM 698 C C . TYR A 1 87 ? 10.162 14.590 -6.920 1.00 85.38 87 TYR A C 1
ATOM 700 O O . TYR A 1 87 ? 9.792 15.362 -7.805 1.00 85.38 87 TYR A O 1
ATOM 708 N N . ASP A 1 88 ? 11.319 14.736 -6.289 1.00 83.94 88 ASP A N 1
ATOM 709 C CA . ASP A 1 88 ? 12.316 15.736 -6.632 1.00 83.94 88 ASP A CA 1
ATOM 710 C C . ASP A 1 88 ? 13.683 15.057 -6.569 1.00 83.94 88 ASP A C 1
ATOM 712 O O . ASP A 1 88 ? 14.092 14.557 -5.516 1.00 83.94 88 ASP A O 1
ATOM 716 N N . GLU A 1 89 ? 14.379 15.033 -7.709 1.00 74.44 89 GLU A N 1
ATOM 717 C CA . GLU A 1 89 ? 15.719 14.452 -7.868 1.00 74.44 89 GLU A CA 1
ATOM 718 C C . GLU A 1 89 ? 16.719 15.054 -6.862 1.00 74.44 89 GLU A C 1
ATOM 720 O O . GLU A 1 89 ? 17.665 14.392 -6.442 1.00 74.44 89 GLU A O 1
ATOM 725 N N . GLY A 1 90 ? 16.500 16.305 -6.439 1.00 78.88 90 GLY A N 1
ATOM 726 C CA . GLY A 1 90 ? 17.319 16.990 -5.441 1.00 78.88 90 GLY A CA 1
ATOM 727 C C . GLY A 1 90 ? 16.869 16.816 -3.987 1.00 78.88 90 GLY A C 1
ATOM 728 O O . GLY A 1 90 ? 17.458 17.455 -3.112 1.00 78.88 90 GLY A O 1
ATOM 729 N N . SER A 1 91 ? 15.826 16.025 -3.713 1.00 84.81 91 SER A N 1
ATOM 730 C CA . SER A 1 91 ? 15.288 15.863 -2.359 1.00 84.81 91 SER A CA 1
ATOM 731 C C . SER A 1 91 ? 16.155 14.965 -1.471 1.00 84.81 91 SER A C 1
ATOM 733 O O . SER A 1 91 ? 16.831 14.050 -1.930 1.00 84.81 91 SER A O 1
ATOM 735 N N . ASP A 1 92 ? 16.087 15.201 -0.157 1.00 88.38 92 ASP A N 1
ATOM 736 C CA . ASP A 1 92 ? 16.714 14.339 0.858 1.00 88.38 92 ASP A CA 1
ATOM 737 C C . ASP A 1 92 ? 15.925 13.029 1.097 1.00 88.38 92 ASP A C 1
ATOM 739 O O . ASP A 1 92 ? 16.276 12.245 1.983 1.00 88.38 92 ASP A O 1
ATOM 743 N N . VAL A 1 93 ? 14.819 12.809 0.373 1.00 89.25 93 VAL A N 1
ATOM 744 C CA . VAL A 1 93 ? 13.983 11.612 0.513 1.00 89.25 93 VAL A CA 1
ATOM 745 C C . VAL A 1 93 ? 14.629 10.471 -0.262 1.00 89.25 93 VAL A C 1
ATOM 747 O O . VAL A 1 93 ? 14.813 10.545 -1.473 1.00 89.25 93 VAL A O 1
ATOM 750 N N . ASP A 1 94 ? 14.946 9.392 0.446 1.00 89.62 94 ASP A N 1
ATOM 751 C CA . ASP A 1 94 ? 15.404 8.156 -0.174 1.00 89.62 94 ASP A CA 1
ATOM 752 C C . ASP A 1 94 ? 14.201 7.398 -0.754 1.00 89.62 94 ASP A C 1
ATOM 754 O O . ASP A 1 94 ? 13.439 6.757 -0.024 1.00 89.62 94 ASP A O 1
ATOM 758 N N . TYR A 1 95 ? 13.995 7.541 -2.065 1.00 86.44 95 TYR A N 1
ATOM 759 C CA . TYR A 1 95 ? 12.882 6.922 -2.785 1.00 86.44 95 TYR A CA 1
ATOM 760 C C . TYR A 1 95 ? 13.112 5.452 -3.139 1.00 86.44 95 TYR A C 1
ATOM 762 O O . TYR A 1 95 ? 12.141 4.752 -3.417 1.00 86.44 95 TYR A O 1
ATOM 770 N N . GLU A 1 96 ? 14.352 4.959 -3.093 1.00 88.12 96 GLU A N 1
ATOM 771 C CA . GLU A 1 96 ? 14.677 3.556 -3.380 1.00 88.12 96 GLU A CA 1
ATOM 772 C C . GLU A 1 96 ? 13.833 2.571 -2.541 1.00 88.12 96 GLU A C 1
ATOM 774 O O . GLU A 1 96 ? 13.099 1.777 -3.133 1.00 88.12 96 GLU A O 1
ATOM 779 N N . PRO A 1 97 ? 13.783 2.662 -1.193 1.00 91.62 97 PRO A N 1
ATOM 780 C CA . PRO A 1 97 ? 12.960 1.756 -0.388 1.00 91.62 97 PRO A CA 1
ATOM 781 C C . PRO A 1 97 ? 11.452 1.909 -0.636 1.00 91.62 97 PRO A C 1
ATOM 783 O O . PRO A 1 97 ? 10.694 0.963 -0.429 1.00 91.62 97 PRO A O 1
ATOM 786 N N . ILE A 1 98 ? 11.002 3.092 -1.061 1.00 92.06 98 ILE A N 1
ATOM 787 C CA . ILE A 1 98 ? 9.590 3.357 -1.361 1.00 92.06 98 ILE A CA 1
ATOM 788 C C . ILE A 1 98 ? 9.203 2.630 -2.651 1.00 92.06 98 ILE A C 1
ATOM 790 O O . ILE A 1 98 ? 8.168 1.967 -2.693 1.00 92.06 98 ILE A O 1
ATOM 794 N N . PHE A 1 99 ? 10.038 2.708 -3.689 1.00 88.38 99 PHE A N 1
ATOM 795 C CA . PHE A 1 99 ? 9.806 1.979 -4.933 1.00 88.38 99 PHE A CA 1
ATOM 796 C C . PHE A 1 99 ? 9.918 0.463 -4.745 1.00 88.38 99 PHE A C 1
ATOM 798 O O . PHE A 1 99 ? 9.112 -0.265 -5.323 1.00 88.38 99 PHE A O 1
ATOM 805 N N . ASP A 1 100 ? 10.829 -0.012 -3.891 1.00 87.69 100 ASP A N 1
ATOM 806 C CA . ASP A 1 100 ? 10.928 -1.433 -3.540 1.00 87.69 100 ASP A CA 1
ATOM 807 C C . ASP A 1 100 ? 9.643 -1.952 -2.875 1.00 87.69 100 ASP A C 1
ATOM 809 O O . ASP A 1 100 ? 9.100 -2.986 -3.277 1.00 87.69 100 ASP A O 1
ATOM 813 N N . ASP A 1 101 ? 9.123 -1.235 -1.872 1.00 94.31 101 ASP A N 1
ATOM 814 C CA . ASP A 1 101 ? 7.872 -1.614 -1.208 1.00 94.31 101 ASP A CA 1
ATOM 815 C C . ASP A 1 101 ? 6.673 -1.506 -2.165 1.00 94.31 101 ASP A C 1
ATOM 817 O O . ASP A 1 101 ? 5.815 -2.391 -2.170 1.00 94.31 101 ASP A O 1
ATOM 821 N N . PHE A 1 102 ? 6.624 -0.473 -3.012 1.00 94.38 102 PHE A N 1
ATOM 822 C CA . PHE A 1 102 ? 5.603 -0.328 -4.052 1.00 94.38 102 PHE A CA 1
ATOM 823 C C . PHE A 1 102 ? 5.594 -1.527 -5.005 1.00 94.38 102 PHE A C 1
ATOM 825 O O . PHE A 1 102 ? 4.545 -2.144 -5.199 1.00 94.38 102 PHE A O 1
ATOM 832 N N . GLN A 1 103 ? 6.758 -1.890 -5.555 1.00 91.50 103 GLN A N 1
ATOM 833 C CA . GLN A 1 103 ? 6.882 -3.009 -6.488 1.00 91.50 103 GLN A CA 1
ATOM 834 C C . GLN A 1 103 ? 6.476 -4.319 -5.825 1.00 91.50 103 GLN A C 1
ATOM 836 O O . GLN A 1 103 ? 5.711 -5.090 -6.392 1.00 91.50 103 GLN A O 1
ATOM 841 N N . LYS A 1 104 ? 6.921 -4.541 -4.589 1.00 95.25 104 LYS A N 1
ATOM 842 C CA . LYS A 1 104 ? 6.556 -5.731 -3.831 1.00 95.25 104 LYS A CA 1
ATOM 843 C C . LYS A 1 104 ? 5.044 -5.867 -3.640 1.00 95.25 104 LYS A C 1
ATOM 845 O O . LYS A 1 104 ? 4.522 -6.965 -3.781 1.00 95.25 104 LYS A O 1
ATOM 850 N N . TYR A 1 105 ? 4.331 -4.793 -3.295 1.00 97.38 105 TYR A N 1
ATOM 851 C CA . TYR A 1 105 ? 2.874 -4.880 -3.141 1.00 97.38 105 TYR A CA 1
ATOM 852 C C . TYR A 1 105 ? 2.148 -5.013 -4.482 1.00 97.38 105 TYR A C 1
ATOM 854 O O . TYR A 1 105 ? 1.116 -5.676 -4.535 1.00 97.38 105 TYR A O 1
ATOM 862 N N . ALA A 1 106 ? 2.685 -4.435 -5.559 1.00 94.56 106 ALA A N 1
ATOM 863 C CA . ALA A 1 106 ? 2.191 -4.702 -6.904 1.00 94.56 106 ALA A CA 1
ATOM 864 C C . ALA A 1 106 ? 2.341 -6.192 -7.261 1.00 94.56 106 ALA A C 1
ATOM 866 O O . ALA A 1 106 ? 1.381 -6.800 -7.728 1.00 94.56 106 ALA A O 1
ATOM 867 N N . ASP A 1 107 ? 3.496 -6.795 -6.968 1.00 93.50 107 ASP A N 1
ATOM 868 C CA . ASP A 1 107 ? 3.751 -8.222 -7.183 1.00 93.50 107 ASP A CA 1
ATOM 869 C C . ASP A 1 107 ? 2.817 -9.105 -6.339 1.00 93.50 107 ASP A C 1
ATOM 871 O O . ASP A 1 107 ? 2.245 -10.051 -6.876 1.00 93.50 107 ASP A O 1
ATOM 875 N N . ASP A 1 108 ? 2.600 -8.768 -5.059 1.00 95.31 108 ASP A N 1
ATOM 876 C CA . ASP A 1 108 ? 1.658 -9.476 -4.174 1.00 95.31 108 ASP A CA 1
ATOM 877 C C . ASP A 1 108 ? 0.230 -9.489 -4.772 1.00 95.31 108 ASP A C 1
ATOM 879 O O . ASP A 1 108 ? -0.471 -10.495 -4.683 1.00 95.31 108 ASP A O 1
ATOM 883 N N . ILE A 1 109 ? -0.217 -8.387 -5.391 1.00 96.25 109 ILE A N 1
ATOM 884 C CA . ILE A 1 109 ? -1.536 -8.319 -6.047 1.00 96.25 109 ILE A CA 1
ATOM 885 C C . ILE A 1 109 ? -1.533 -9.094 -7.366 1.00 96.25 109 ILE A C 1
ATOM 887 O O . ILE A 1 109 ? -2.485 -9.814 -7.655 1.00 96.25 109 ILE A O 1
ATOM 891 N N . ILE A 1 110 ? -0.470 -8.987 -8.168 1.00 94.12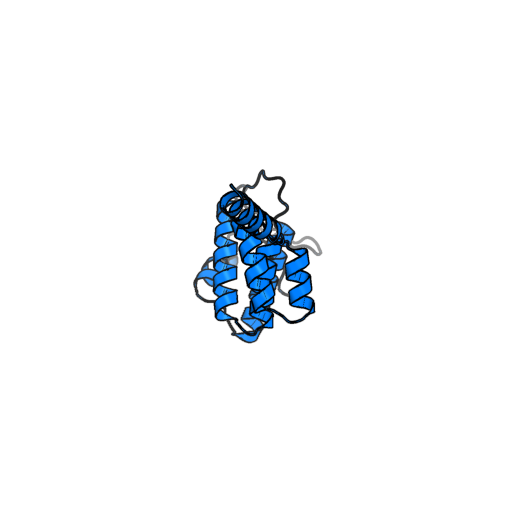 110 ILE A N 1
ATOM 892 C CA . ILE A 1 110 ? -0.336 -9.716 -9.438 1.00 94.12 110 ILE A CA 1
ATOM 893 C C . ILE A 1 110 ? -0.296 -11.230 -9.205 1.00 94.12 110 ILE A C 1
ATOM 895 O O . ILE A 1 110 ? -0.827 -11.977 -10.025 1.00 94.12 110 ILE A O 1
ATOM 899 N N . GLU A 1 111 ? 0.302 -11.703 -8.111 1.00 94.19 111 GLU A N 1
ATOM 900 C CA . GLU A 1 111 ? 0.317 -13.127 -7.762 1.00 94.19 111 GLU A CA 1
ATOM 901 C C . GLU A 1 111 ? -1.106 -13.678 -7.562 1.00 94.19 111 GLU A C 1
ATOM 903 O O . GLU A 1 111 ? -1.392 -14.801 -7.987 1.00 94.19 111 GLU A O 1
ATOM 908 N N . GLU A 1 112 ? -2.003 -12.880 -6.981 1.00 94.88 112 GLU A N 1
ATOM 909 C CA . GLU A 1 112 ? -3.370 -13.291 -6.637 1.00 94.88 112 GLU A CA 1
ATOM 910 C C . GLU A 1 112 ? -4.379 -13.010 -7.772 1.00 94.88 112 GLU A C 1
ATOM 912 O O . GLU A 1 112 ? -5.143 -13.897 -8.159 1.00 94.88 112 GLU A O 1
ATOM 917 N N . GLU A 1 113 ? -4.345 -11.816 -8.375 1.00 94.19 113 GLU A N 1
ATOM 918 C CA . GLU A 1 113 ? -5.287 -11.373 -9.422 1.00 94.19 113 GLU A CA 1
ATOM 919 C C . GLU A 1 113 ? -4.773 -11.620 -10.857 1.00 94.19 113 GLU A C 1
ATOM 921 O O . GLU A 1 113 ? -5.511 -11.516 -11.841 1.00 94.19 113 GLU A O 1
ATOM 926 N N . GLY A 1 114 ? -3.495 -11.971 -11.016 1.00 90.00 114 GLY A N 1
ATOM 927 C CA . GLY A 1 114 ? -2.840 -12.260 -12.297 1.00 90.00 114 GLY A CA 1
ATOM 928 C C . GLY A 1 114 ? -2.347 -11.031 -13.067 1.00 90.00 114 GLY A C 1
ATOM 929 O O . GLY A 1 114 ? -1.452 -11.158 -13.906 1.00 90.00 114 GLY A O 1
ATOM 930 N N . SER A 1 115 ? -2.910 -9.849 -12.813 1.00 87.38 115 SER A N 1
ATOM 931 C CA . SER A 1 115 ? -2.458 -8.575 -13.384 1.00 87.38 115 SER A CA 1
ATOM 932 C C . SER A 1 115 ? -3.068 -7.389 -12.645 1.00 87.38 115 SER A C 1
ATOM 934 O O . SER A 1 115 ? -4.244 -7.449 -12.298 1.00 87.38 115 SER A O 1
ATOM 936 N N . LEU A 1 116 ? -2.330 -6.284 -12.550 1.00 90.00 116 LEU A N 1
ATOM 937 C CA . LEU A 1 116 ? -2.918 -4.965 -12.305 1.00 90.00 116 LEU A CA 1
ATOM 938 C C . LEU A 1 116 ? -3.562 -4.422 -13.588 1.00 90.00 116 LEU A C 1
ATOM 940 O O . LEU A 1 116 ? -3.318 -4.909 -14.697 1.00 90.00 116 LEU A O 1
ATOM 944 N N . SER A 1 117 ? -4.390 -3.390 -13.468 1.00 91.25 117 SER A N 1
ATOM 945 C CA . SER A 1 117 ? -5.008 -2.767 -14.632 1.00 91.25 117 SER A CA 1
ATOM 946 C C . SER A 1 117 ? -4.031 -1.904 -15.447 1.00 91.25 117 SER A C 1
ATOM 948 O O . SER A 1 117 ? -2.876 -1.655 -15.099 1.00 91.25 117 SER A O 1
ATOM 950 N N . ARG A 1 118 ? -4.522 -1.394 -16.587 1.00 88.44 118 ARG A N 1
ATOM 951 C CA . ARG A 1 118 ? -3.711 -0.717 -17.618 1.00 88.44 118 ARG A CA 1
ATOM 952 C C . ARG A 1 118 ? -2.933 0.511 -17.145 1.00 88.44 118 ARG A C 1
ATOM 954 O O . ARG A 1 118 ? -2.120 1.019 -17.916 1.00 88.44 118 ARG A O 1
ATOM 961 N N . TRP A 1 119 ? -3.234 1.088 -15.980 1.00 89.75 119 TRP A N 1
ATOM 962 C CA . TRP A 1 119 ? -2.421 2.201 -15.488 1.00 89.75 119 TRP A CA 1
ATOM 963 C C . TRP A 1 119 ? -1.004 1.726 -15.167 1.00 89.75 119 TRP A C 1
ATOM 965 O O . TRP A 1 119 ? -0.068 2.416 -15.560 1.00 89.75 119 TRP A O 1
ATOM 975 N N . TYR A 1 120 ? -0.868 0.533 -14.588 1.00 87.19 120 TYR A N 1
ATOM 976 C CA . TYR A 1 120 ? 0.405 -0.051 -14.192 1.00 87.19 120 TYR A CA 1
ATOM 977 C C . TYR A 1 120 ? 1.258 -0.440 -15.408 1.00 87.19 120 TYR A C 1
ATOM 979 O O . TYR A 1 120 ? 2.433 -0.090 -15.477 1.00 87.19 120 TYR A O 1
ATOM 987 N N . ASP A 1 121 ? 0.642 -1.008 -16.454 1.00 81.75 121 ASP A N 1
ATOM 988 C CA . ASP A 1 121 ? 1.317 -1.302 -17.733 1.00 81.75 121 ASP A CA 1
ATOM 989 C C . ASP A 1 121 ? 1.982 -0.070 -18.370 1.00 81.75 121 ASP A C 1
ATOM 991 O O . ASP A 1 121 ? 2.937 -0.197 -19.132 1.00 81.75 121 ASP A O 1
ATOM 995 N N . ARG A 1 122 ? 1.451 1.134 -18.110 1.00 80.31 122 ARG A N 1
ATOM 996 C CA . ARG A 1 122 ? 2.002 2.392 -18.642 1.00 80.31 122 ARG A CA 1
ATOM 997 C C . ARG A 1 122 ? 3.188 2.914 -17.837 1.00 80.31 122 ARG A C 1
ATOM 999 O O . ARG A 1 122 ? 3.886 3.784 -18.348 1.00 80.31 122 ARG A O 1
ATOM 1006 N N . LEU A 1 123 ? 3.386 2.420 -16.615 1.00 78.00 123 LEU A N 1
ATOM 1007 C CA . LEU A 1 123 ? 4.540 2.755 -15.781 1.00 78.00 123 LEU A CA 1
ATOM 1008 C C . LEU A 1 123 ? 5.782 1.983 -16.212 1.00 78.00 123 LEU A C 1
ATOM 1010 O O . LEU A 1 123 ? 6.889 2.505 -16.134 1.00 78.00 123 LEU A O 1
ATOM 1014 N N . ILE A 1 124 ? 5.597 0.755 -16.700 1.00 62.69 124 ILE A N 1
ATOM 1015 C CA . ILE A 1 124 ? 6.687 -0.064 -17.218 1.00 62.69 124 ILE A CA 1
ATOM 1016 C C . ILE A 1 124 ? 7.089 0.522 -18.579 1.00 62.69 124 ILE A C 1
ATOM 1018 O O . ILE A 1 124 ? 6.294 0.454 -19.525 1.00 62.69 124 ILE A O 1
ATOM 1022 N N . PRO A 1 125 ? 8.294 1.110 -18.728 1.00 53.62 125 PRO A N 1
ATOM 1023 C CA . PRO A 1 125 ? 8.731 1.580 -20.031 1.00 53.62 125 PRO A CA 1
ATOM 1024 C C . PRO A 1 125 ? 8.700 0.400 -20.999 1.00 53.62 125 PRO A C 1
ATOM 1026 O O . PRO A 1 125 ? 9.150 -0.702 -20.671 1.00 53.62 125 PRO A O 1
ATOM 1029 N N . ALA A 1 126 ? 8.139 0.621 -22.191 1.00 42.88 126 ALA A N 1
ATOM 1030 C CA . ALA A 1 126 ? 8.098 -0.417 -23.209 1.00 42.88 126 ALA A CA 1
ATOM 1031 C C . ALA A 1 126 ? 9.519 -0.974 -23.397 1.00 42.88 126 ALA A C 1
ATOM 1033 O O . ALA A 1 126 ? 10.453 -0.172 -23.505 1.00 42.88 126 ALA A O 1
ATOM 1034 N N . PRO A 1 127 ? 9.704 -2.308 -23.433 1.00 46.97 127 PRO A N 1
ATOM 1035 C CA . PRO A 1 127 ? 11.019 -2.884 -23.649 1.00 46.97 127 PRO A CA 1
ATOM 1036 C C . PRO A 1 127 ? 11.598 -2.283 -24.927 1.00 46.97 127 PRO A C 1
ATOM 1038 O O . PRO A 1 127 ? 11.041 -2.436 -26.018 1.00 46.97 127 PRO A O 1
ATOM 1041 N N . VAL A 1 128 ? 12.684 -1.528 -24.771 1.00 48.69 128 VAL A N 1
ATOM 1042 C CA . VAL A 1 128 ? 13.362 -0.895 -25.895 1.00 48.69 128 VAL A CA 1
ATOM 1043 C C . VAL A 1 128 ? 14.017 -2.013 -26.692 1.00 48.69 128 VAL A C 1
ATOM 1045 O O . VAL A 1 128 ? 14.844 -2.756 -26.163 1.00 48.69 128 VAL A O 1
ATOM 1048 N N . ASP A 1 129 ? 13.639 -2.150 -27.963 1.00 52.16 129 ASP A N 1
ATOM 1049 C CA . ASP A 1 129 ? 14.289 -3.098 -28.862 1.00 52.16 129 ASP A CA 1
ATOM 1050 C C . ASP A 1 129 ? 15.711 -2.619 -29.177 1.00 52.16 129 ASP A C 1
ATOM 1052 O O . ASP A 1 129 ? 15.973 -1.918 -30.163 1.00 52.16 129 ASP A O 1
ATOM 1056 N N . ILE A 1 130 ? 16.639 -3.021 -28.310 1.00 52.91 130 ILE A N 1
ATOM 1057 C CA . ILE A 1 130 ? 18.056 -2.718 -28.447 1.00 52.91 130 ILE A CA 1
ATOM 1058 C C . ILE A 1 130 ? 18.671 -3.385 -29.686 1.00 52.91 130 ILE A C 1
ATOM 1060 O O . ILE A 1 130 ? 19.696 -2.930 -30.176 1.00 52.91 130 ILE A O 1
ATOM 1064 N N . THR A 1 131 ? 18.039 -4.409 -30.277 1.00 54.22 131 THR A N 1
ATOM 1065 C CA . THR A 1 131 ? 18.603 -5.121 -31.442 1.00 54.22 131 THR A CA 1
ATOM 1066 C C . THR A 1 131 ? 18.678 -4.258 -32.704 1.00 54.22 131 THR A C 1
ATOM 1068 O O . THR A 1 131 ? 19.397 -4.600 -33.643 1.00 54.22 131 THR A O 1
ATOM 1071 N N . SER A 1 132 ? 17.967 -3.127 -32.713 1.00 52.88 132 SER A N 1
ATOM 1072 C CA . SER A 1 132 ? 17.947 -2.158 -33.811 1.00 52.88 132 SER A CA 1
ATOM 1073 C C . SER A 1 132 ? 19.001 -1.048 -33.702 1.00 52.88 132 SER A C 1
ATOM 1075 O O . SER A 1 132 ? 19.176 -0.284 -34.654 1.00 52.88 132 SER A O 1
ATOM 1077 N N . PHE A 1 133 ? 19.710 -0.943 -32.575 1.00 55.41 133 PHE A N 1
ATOM 1078 C CA . PHE A 1 133 ? 20.749 0.065 -32.375 1.00 55.41 133 PHE A CA 1
ATOM 1079 C C . PHE A 1 133 ? 22.092 -0.416 -32.953 1.00 55.41 133 PHE A C 1
ATOM 1081 O O . PHE A 1 133 ? 22.535 -1.536 -32.697 1.00 55.41 133 PHE A O 1
ATOM 1088 N N . ASP A 1 134 ? 22.767 0.450 -33.716 1.00 51.03 134 ASP A N 1
ATOM 1089 C CA . ASP A 1 134 ? 24.119 0.208 -34.244 1.00 51.03 134 ASP A CA 1
ATOM 1090 C C . ASP A 1 134 ? 25.157 0.291 -33.104 1.00 51.03 134 ASP A C 1
ATOM 1092 O O . ASP A 1 134 ? 25.802 1.321 -32.887 1.00 51.03 134 ASP A O 1
ATOM 1096 N N . TYR A 1 135 ? 25.326 -0.791 -32.340 1.00 54.09 135 TYR A N 1
ATOM 1097 C CA . TYR A 1 135 ? 26.367 -0.874 -31.313 1.00 54.09 135 TYR A CA 1
ATOM 1098 C C . TYR A 1 135 ? 27.738 -1.209 -31.913 1.00 54.09 135 TYR A C 1
ATOM 1100 O O . TYR A 1 135 ? 27.881 -2.125 -32.724 1.00 54.09 135 TYR A O 1
ATOM 1108 N N . GLN A 1 136 ? 28.790 -0.537 -31.437 1.00 49.19 136 GLN A N 1
ATOM 1109 C CA . GLN A 1 136 ? 30.158 -1.044 -31.565 1.00 49.19 136 GLN A CA 1
ATOM 1110 C C . GLN A 1 136 ? 30.466 -1.939 -30.360 1.00 49.19 136 GLN A C 1
ATOM 1112 O O . GLN A 1 136 ? 30.763 -1.447 -29.275 1.00 49.19 136 GLN A O 1
ATOM 1117 N N . THR A 1 137 ? 30.367 -3.256 -30.531 1.00 47.94 137 THR A N 1
ATOM 1118 C CA . THR A 1 137 ? 30.664 -4.233 -29.473 1.00 47.94 137 THR A CA 1
ATOM 1119 C C . THR A 1 137 ? 32.161 -4.555 -29.427 1.00 47.94 137 THR A C 1
ATOM 1121 O O . THR A 1 137 ? 32.738 -4.910 -30.457 1.00 47.94 137 THR A O 1
ATOM 1124 N N . TYR A 1 138 ? 32.778 -4.512 -28.243 1.00 44.38 138 TYR A N 1
ATOM 1125 C CA . TYR A 1 138 ? 34.129 -5.029 -27.998 1.00 44.38 138 TYR A CA 1
ATOM 1126 C C . TYR A 1 138 ? 34.053 -6.117 -26.922 1.00 44.38 138 TYR A C 1
ATOM 1128 O O . TYR A 1 138 ? 33.552 -5.869 -25.830 1.00 44.38 138 TYR A O 1
ATOM 1136 N N . GLU A 1 139 ? 34.538 -7.325 -27.216 1.00 39.09 139 GLU A N 1
ATOM 1137 C CA . GLU A 1 139 ? 34.593 -8.404 -26.225 1.00 39.09 139 GLU A CA 1
ATOM 1138 C C . GLU A 1 139 ? 35.783 -8.207 -25.278 1.00 39.09 139 GLU A C 1
ATOM 1140 O O . GLU A 1 139 ? 36.942 -8.250 -25.700 1.00 39.09 139 GLU A O 1
ATOM 1145 N N . THR A 1 140 ? 35.510 -8.070 -23.978 1.00 45.88 140 THR A N 1
ATOM 1146 C CA . THR A 1 140 ? 36.529 -8.210 -22.933 1.00 45.88 140 THR A CA 1
ATOM 1147 C C . THR A 1 140 ? 36.105 -9.261 -21.913 1.00 45.88 140 THR A C 1
ATOM 1149 O O . THR A 1 140 ? 35.468 -8.949 -20.914 1.00 45.88 140 THR A O 1
ATOM 1152 N N . GLY A 1 141 ? 36.496 -10.515 -22.158 1.00 53.94 141 GLY A N 1
ATOM 1153 C CA . GLY A 1 141 ? 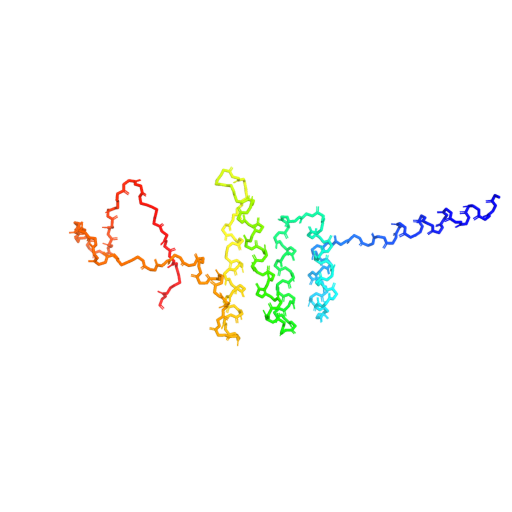36.682 -11.583 -21.161 1.00 53.94 141 GLY A CA 1
ATOM 1154 C C . GLY A 1 141 ? 35.452 -12.114 -20.407 1.00 53.94 141 GLY A C 1
ATOM 1155 O O . GLY A 1 141 ? 35.237 -13.323 -20.426 1.00 53.94 141 GLY A O 1
ATOM 1156 N N . THR A 1 142 ? 34.685 -11.255 -19.728 1.00 40.00 142 THR A N 1
ATOM 1157 C CA . THR A 1 142 ? 33.584 -11.645 -18.821 1.00 40.00 142 THR A CA 1
ATOM 1158 C C . THR A 1 142 ? 32.513 -10.568 -18.584 1.00 40.00 142 THR A C 1
ATOM 1160 O O . THR A 1 142 ? 31.576 -10.831 -17.840 1.00 40.00 142 THR A O 1
ATOM 1163 N N . GLU A 1 143 ? 32.606 -9.389 -19.205 1.00 35.53 143 GLU A N 1
ATOM 1164 C CA . GLU A 1 143 ? 31.610 -8.312 -19.063 1.00 35.53 143 GLU A CA 1
ATOM 1165 C C . GLU A 1 143 ? 31.135 -7.824 -20.437 1.00 35.53 143 GLU A C 1
ATOM 1167 O O . GLU A 1 143 ? 31.926 -7.729 -21.380 1.00 35.53 143 GLU A O 1
ATOM 1172 N N . ILE A 1 144 ? 29.843 -7.500 -20.545 1.00 43.75 144 ILE A N 1
ATOM 1173 C CA . ILE A 1 144 ? 29.294 -6.760 -21.686 1.00 43.75 144 ILE A CA 1
ATOM 1174 C C . ILE A 1 144 ? 29.346 -5.277 -21.317 1.00 43.75 144 ILE A C 1
ATOM 1176 O O . ILE A 1 144 ? 28.574 -4.813 -20.484 1.00 43.75 144 ILE A O 1
ATOM 1180 N N . VAL A 1 145 ? 30.257 -4.531 -21.940 1.00 43.47 145 VAL A N 1
ATOM 1181 C CA . VAL A 1 145 ? 30.341 -3.073 -21.790 1.00 43.47 145 VAL A CA 1
ATOM 1182 C C . VAL A 1 145 ? 29.535 -2.425 -22.914 1.00 43.47 145 VAL A C 1
ATOM 1184 O O . VAL A 1 145 ? 29.918 -2.498 -24.082 1.00 43.47 145 VAL A O 1
ATOM 1187 N N . LEU A 1 146 ? 28.415 -1.791 -22.569 1.00 52.53 146 LEU A N 1
ATOM 1188 C CA . LEU A 1 146 ? 27.608 -1.004 -23.503 1.00 52.53 146 LEU A CA 1
ATOM 1189 C C . LEU A 1 146 ? 28.060 0.461 -23.451 1.00 52.53 146 LEU A C 1
ATOM 1191 O O . LEU A 1 146 ? 28.059 1.075 -22.389 1.00 52.53 146 LEU A O 1
ATOM 1195 N N . THR A 1 147 ? 28.448 1.030 -24.596 1.00 43.28 147 THR A N 1
ATOM 1196 C CA . THR A 1 147 ? 28.649 2.484 -24.725 1.00 43.28 147 THR A CA 1
ATOM 1197 C C . THR A 1 147 ? 27.358 3.095 -25.248 1.00 43.28 147 THR A C 1
ATOM 1199 O O . THR A 1 147 ? 26.964 2.815 -26.380 1.00 43.28 147 THR A O 1
ATOM 1202 N N . VAL A 1 148 ? 26.704 3.912 -24.427 1.00 58.09 148 VAL A N 1
ATOM 1203 C CA . VAL A 1 148 ? 25.475 4.625 -24.790 1.00 58.09 148 VAL A CA 1
ATOM 1204 C C . VAL A 1 148 ? 25.756 6.115 -25.042 1.00 58.09 148 VAL A C 1
ATOM 1206 O O . VAL A 1 148 ? 26.711 6.647 -24.472 1.00 58.09 148 VAL A O 1
ATOM 1209 N N . PRO A 1 149 ? 24.991 6.794 -25.921 1.00 50.69 149 PRO A N 1
ATOM 1210 C CA . PRO A 1 149 ? 25.065 8.247 -26.095 1.00 50.69 149 PRO A CA 1
ATOM 1211 C C . PRO A 1 149 ? 24.933 9.011 -24.769 1.00 50.69 149 PRO A C 1
ATOM 1213 O O . PRO A 1 149 ? 24.233 8.551 -23.873 1.00 50.69 149 PRO A O 1
ATOM 1216 N N . GLU A 1 150 ? 25.553 10.193 -24.681 1.00 44.78 150 GLU A N 1
ATOM 1217 C CA . GLU A 1 150 ? 25.701 11.003 -23.451 1.00 44.78 150 GLU A CA 1
ATOM 1218 C C . GLU A 1 150 ? 24.365 11.396 -22.777 1.00 44.78 150 GLU A C 1
ATOM 1220 O O . GLU A 1 150 ? 24.354 11.728 -21.600 1.00 44.78 150 GLU A O 1
ATOM 1225 N N . GLU A 1 151 ? 23.238 11.286 -23.490 1.00 42.53 151 GLU A N 1
ATOM 1226 C CA . GLU A 1 151 ? 21.877 1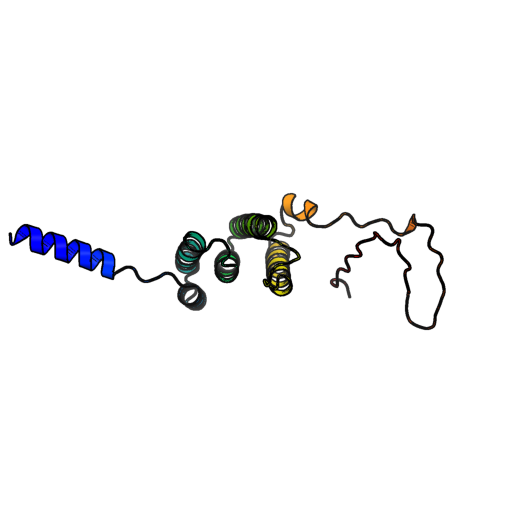1.582 -23.005 1.00 42.53 151 GLU A CA 1
ATOM 1227 C C . GLU A 1 151 ? 21.013 10.317 -22.810 1.00 42.53 151 GLU A C 1
ATOM 1229 O O . GLU A 1 151 ? 19.787 10.389 -22.775 1.00 42.53 151 GLU A O 1
ATOM 1234 N N . THR A 1 152 ? 21.627 9.131 -22.750 1.00 52.69 152 THR A N 1
ATOM 1235 C CA . THR A 1 152 ? 20.883 7.873 -22.585 1.00 52.69 152 THR A CA 1
ATOM 1236 C C . THR A 1 152 ? 20.751 7.527 -21.112 1.00 52.69 152 THR A C 1
ATOM 1238 O O . THR A 1 152 ? 21.720 7.107 -20.479 1.00 52.69 152 THR A O 1
ATOM 1241 N N . GLU A 1 153 ? 19.537 7.633 -20.585 1.00 46.62 153 GLU A N 1
ATOM 1242 C CA . GLU A 1 153 ? 19.194 7.081 -19.278 1.00 46.62 153 GLU A CA 1
ATOM 1243 C C . GLU A 1 153 ? 18.999 5.565 -19.405 1.00 46.62 153 GLU A C 1
ATOM 1245 O O . GLU A 1 153 ? 18.149 5.074 -20.152 1.00 46.62 153 GLU A O 1
ATOM 1250 N N . LEU A 1 154 ? 19.849 4.807 -18.713 1.00 49.22 154 LEU A N 1
ATOM 1251 C CA . LEU A 1 154 ? 19.770 3.353 -18.641 1.00 49.22 154 LEU A CA 1
ATOM 1252 C C . LEU A 1 154 ? 19.057 2.959 -17.352 1.00 49.22 154 LEU A C 1
ATOM 1254 O O . LEU A 1 154 ? 19.600 3.133 -16.265 1.00 49.22 154 LEU A O 1
ATOM 1258 N N . TYR A 1 155 ? 17.878 2.361 -17.484 1.00 41.78 155 TYR A N 1
ATOM 1259 C CA . TYR A 1 155 ? 17.181 1.727 -16.372 1.00 41.78 155 TYR A CA 1
ATOM 1260 C C . TYR A 1 155 ? 17.459 0.224 -16.411 1.00 41.78 155 TYR A C 1
ATOM 1262 O O . TYR A 1 155 ? 17.126 -0.453 -17.385 1.00 41.78 155 TYR A O 1
ATOM 1270 N N . TYR A 1 156 ? 18.109 -0.298 -15.370 1.00 42.94 156 TYR A N 1
ATOM 1271 C CA . TYR A 1 156 ? 18.357 -1.729 -15.216 1.00 42.94 156 TYR A CA 1
ATOM 1272 C C . TYR A 1 156 ? 17.312 -2.315 -14.266 1.00 42.94 156 TYR A C 1
ATOM 1274 O O . TYR A 1 156 ? 17.273 -1.961 -13.091 1.00 42.94 156 TYR A O 1
ATOM 1282 N N . ASN A 1 157 ? 16.462 -3.207 -14.774 1.00 38.78 157 ASN A N 1
ATOM 1283 C CA . ASN A 1 157 ? 15.540 -3.967 -13.939 1.00 38.78 157 ASN A CA 1
ATOM 1284 C C . ASN A 1 157 ? 16.266 -5.226 -13.432 1.00 38.78 157 ASN A C 1
ATOM 1286 O O . ASN A 1 157 ? 16.585 -6.115 -14.220 1.00 38.78 157 ASN A O 1
ATOM 1290 N N . MET A 1 158 ? 16.553 -5.286 -12.125 1.00 32.59 158 MET A N 1
ATOM 1291 C CA . MET A 1 158 ? 17.187 -6.439 -11.461 1.00 32.59 158 MET A CA 1
ATOM 1292 C C . MET A 1 158 ? 16.234 -7.619 -11.226 1.00 32.59 158 MET A C 1
ATOM 1294 O O . MET A 1 158 ? 16.576 -8.534 -10.482 1.00 32.59 158 MET A O 1
ATOM 1298 N N . ALA A 1 159 ? 15.055 -7.644 -11.838 1.00 39.78 159 ALA A N 1
ATOM 1299 C CA . ALA A 1 159 ? 14.194 -8.814 -11.822 1.00 39.78 159 ALA A CA 1
ATOM 1300 C C . ALA A 1 159 ? 14.337 -9.564 -13.149 1.00 39.78 159 ALA A C 1
ATOM 1302 O O . ALA A 1 159 ? 13.718 -9.179 -14.137 1.00 39.78 159 ALA A O 1
ATOM 1303 N N . ASN A 1 160 ? 15.212 -10.577 -13.177 1.00 37.53 160 ASN A N 1
ATOM 1304 C CA . ASN A 1 160 ? 15.041 -11.866 -13.872 1.00 37.53 160 ASN A CA 1
ATOM 1305 C C . ASN A 1 160 ? 16.362 -12.661 -13.797 1.00 37.53 160 ASN A C 1
ATOM 1307 O O . ASN A 1 160 ? 17.230 -12.511 -14.660 1.00 37.53 160 ASN A O 1
ATOM 1311 N N . GLU A 1 161 ? 16.506 -13.496 -12.760 1.00 35.66 161 GLU A N 1
ATOM 1312 C CA . GLU A 1 161 ? 17.372 -14.692 -12.811 1.00 35.66 161 GLU A CA 1
ATOM 1313 C C . GLU A 1 161 ? 16.689 -15.822 -13.596 1.00 35.66 161 GLU A C 1
ATOM 1315 O O . GLU A 1 161 ? 15.464 -16.018 -13.414 1.00 35.66 161 GLU A O 1
#